Protein AF-A0ABD4U7B6-F1 (afdb_monomer_lite)

Secondary structure (DSSP, 8-state):
-EEEETTEEEEE-------SS-HHHHHTT------STTSPPPGGGGGTT-

Radius of gyration: 17.9 Å; chains: 1; bounding box: 35×34×31 Å

Structure (mmCIF, N/CA/C/O backbone):
data_AF-A0ABD4U7B6-F1
#
_entry.id   AF-A0ABD4U7B6-F1
#
loop_
_atom_site.group_PDB
_atom_site.id
_atom_site.type_symbol
_atom_site.label_atom_id
_atom_site.label_alt_id
_atom_site.label_comp_id
_atom_site.label_asym_id
_atom_site.label_entity_id
_atom_site.label_seq_id
_atom_site.pdbx_PDB_ins_code
_atom_site.Cartn_x
_atom_site.Cartn_y
_atom_site.Cartn_z
_atom_site.occupancy
_atom_site.B_iso_or_equiv
_atom_site.auth_seq_id
_atom_site.auth_comp_id
_atom_site.auth_asym_id
_atom_site.auth_atom_id
_atom_site.pdbx_PDB_model_num
ATOM 1 N N . MET A 1 1 ? -13.856 2.361 16.247 1.00 94.69 1 MET A N 1
ATOM 2 C CA . MET A 1 1 ? -13.289 3.634 16.747 1.00 94.69 1 MET A CA 1
ATOM 3 C C . MET A 1 1 ? -13.145 4.571 15.565 1.00 94.69 1 MET A C 1
ATOM 5 O O . MET A 1 1 ? -12.663 4.119 14.535 1.00 94.69 1 MET A O 1
ATOM 9 N N . ILE A 1 2 ? -13.581 5.823 15.687 1.00 95.44 2 ILE A N 1
ATOM 10 C CA . ILE A 1 2 ? -13.434 6.830 14.627 1.00 95.44 2 ILE A CA 1
ATOM 11 C C . ILE A 1 2 ? -12.275 7.746 15.004 1.00 95.44 2 ILE A C 1
ATOM 13 O O . ILE A 1 2 ? -12.253 8.281 16.109 1.00 95.44 2 ILE A O 1
ATOM 17 N N . VAL A 1 3 ? -11.316 7.891 14.097 1.00 96.00 3 VAL A N 1
ATOM 18 C CA . VAL A 1 3 ? -10.218 8.850 14.199 1.00 96.00 3 VAL A CA 1
ATOM 19 C C . VAL A 1 3 ? -10.601 10.069 13.372 1.00 96.00 3 VAL A C 1
ATOM 21 O O . VAL A 1 3 ? -10.950 9.957 12.191 1.00 96.00 3 VAL A O 1
ATOM 24 N N . THR A 1 4 ? -10.563 11.231 14.012 1.00 96.06 4 THR A N 1
ATOM 25 C CA . THR A 1 4 ? -10.918 12.507 13.395 1.00 96.06 4 THR A CA 1
ATOM 26 C C . THR A 1 4 ? -9.688 13.369 13.184 1.00 96.06 4 THR A C 1
ATOM 28 O O . THR A 1 4 ? -8.869 13.479 14.095 1.00 96.06 4 THR A O 1
ATOM 31 N N . ASP A 1 5 ? -9.626 14.049 12.047 1.00 93.81 5 ASP A N 1
ATOM 32 C CA . ASP A 1 5 ? -8.728 15.175 11.819 1.00 93.81 5 ASP A CA 1
ATOM 33 C C . ASP A 1 5 ? -9.539 16.481 11.850 1.00 93.81 5 ASP A C 1
ATOM 35 O O . ASP A 1 5 ? -10.537 16.617 11.144 1.00 93.81 5 ASP A O 1
ATOM 39 N N . HI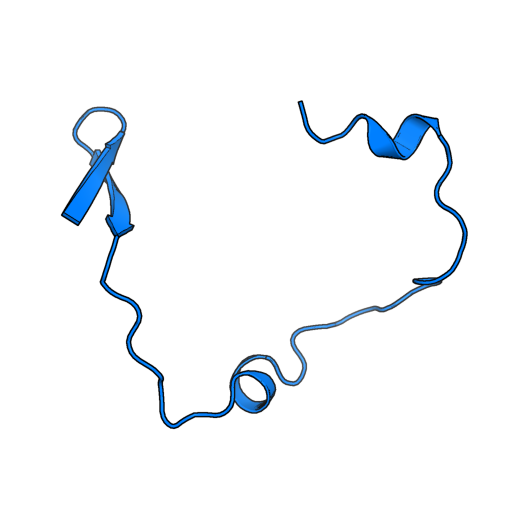S A 1 6 ? -9.181 17.419 12.730 1.00 94.69 6 HIS A N 1
ATOM 40 C CA . HIS A 1 6 ? -9.906 18.687 12.932 1.00 94.69 6 HIS A CA 1
ATOM 41 C C . HIS A 1 6 ? -11.439 18.550 13.092 1.00 94.69 6 HIS A C 1
ATOM 43 O O . HIS A 1 6 ? -12.217 19.322 12.530 1.00 94.69 6 HIS A O 1
ATOM 49 N N . GLY A 1 7 ? -11.893 17.544 13.847 1.00 92.88 7 GLY A N 1
ATOM 50 C CA . GLY A 1 7 ? -13.321 17.279 14.071 1.00 92.88 7 GLY A CA 1
ATOM 51 C C . GLY A 1 7 ? -14.045 16.639 12.880 1.00 92.88 7 GLY A C 1
ATOM 52 O O . GLY A 1 7 ? -15.239 16.358 12.975 1.00 92.88 7 GLY A O 1
ATOM 53 N N . LYS A 1 8 ? -13.336 16.361 11.778 1.00 94.69 8 LYS A N 1
ATOM 54 C CA . LYS A 1 8 ? -13.851 15.628 10.620 1.00 94.69 8 LYS A CA 1
ATOM 55 C C . LYS A 1 8 ? -13.439 14.158 10.720 1.00 94.69 8 LYS A C 1
ATOM 57 O O . LYS A 1 8 ? -12.264 13.883 10.945 1.00 94.69 8 LYS A O 1
ATOM 62 N N . PRO A 1 9 ? -14.363 13.198 10.577 1.00 94.44 9 PRO A N 1
ATOM 63 C CA . PRO A 1 9 ? -14.015 11.782 10.499 1.00 94.44 9 PRO A CA 1
ATOM 64 C C . PRO A 1 9 ? -13.108 11.500 9.296 1.00 94.44 9 PRO A C 1
ATOM 66 O O . PRO A 1 9 ? -13.500 11.778 8.165 1.00 94.44 9 PRO A O 1
ATOM 69 N N . THR A 1 10 ? -11.930 10.923 9.541 1.00 95.19 10 THR A N 1
ATOM 70 C CA . THR A 1 10 ? -10.935 10.651 8.484 1.00 95.19 10 THR A CA 1
ATOM 71 C C . THR A 1 10 ? -10.603 9.170 8.390 1.00 95.19 10 THR A C 1
ATOM 73 O O . THR A 1 10 ? -10.431 8.645 7.294 1.00 95.19 10 THR A O 1
ATOM 76 N N . PHE A 1 11 ? -10.567 8.469 9.524 1.00 95.81 11 PHE A N 1
ATOM 77 C CA . PHE A 1 11 ? -10.313 7.033 9.552 1.00 95.81 11 PHE A CA 1
ATOM 78 C C . PHE A 1 11 ? -11.268 6.307 10.486 1.00 95.81 11 PHE A C 1
ATOM 80 O O . PHE A 1 11 ? -11.662 6.807 11.540 1.00 95.81 11 PHE A O 1
ATOM 87 N N . GLU A 1 12 ? -11.591 5.073 10.122 1.00 95.75 12 GLU A N 1
ATOM 88 C CA . GLU A 1 12 ? -12.308 4.148 10.982 1.00 95.75 12 GLU A CA 1
ATOM 89 C C . GLU A 1 12 ? -11.424 2.937 11.281 1.00 95.75 12 GLU A C 1
ATOM 9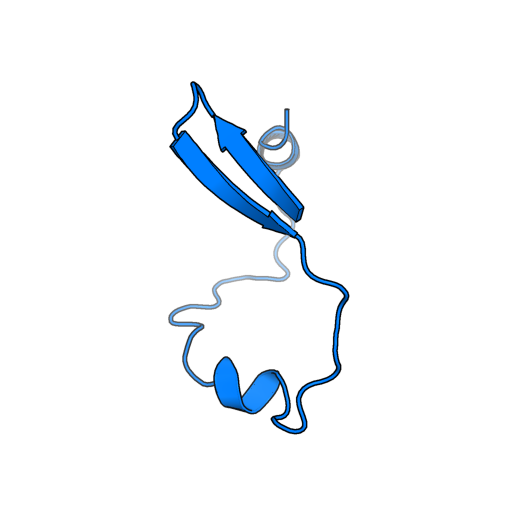1 O O . GLU A 1 12 ? -10.959 2.239 10.383 1.00 95.75 12 GLU A O 1
ATOM 96 N N . ILE A 1 13 ? -11.232 2.664 12.568 1.00 93.94 13 ILE A N 1
ATOM 97 C CA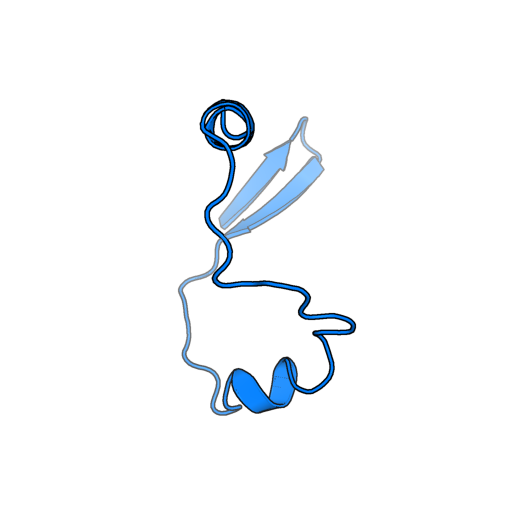 . ILE A 1 13 ? -10.555 1.465 13.050 1.00 93.94 13 ILE A CA 1
ATOM 98 C C . ILE A 1 13 ? -11.624 0.470 13.495 1.00 93.94 13 ILE A C 1
ATOM 100 O O . ILE A 1 13 ? -12.387 0.728 14.439 1.00 93.94 13 ILE A O 1
ATOM 104 N N . ARG A 1 14 ? -11.662 -0.681 12.818 1.00 93.31 14 ARG A N 1
ATOM 105 C CA . ARG A 1 14 ? -12.516 -1.827 13.147 1.00 93.31 14 ARG A CA 1
ATOM 106 C C . ARG A 1 14 ? -11.659 -3.046 13.479 1.00 93.31 14 ARG A C 1
ATOM 108 O O . ARG A 1 14 ? -10.629 -3.237 12.836 1.00 93.31 14 ARG A O 1
ATOM 115 N N . PRO A 1 15 ? -12.085 -3.894 14.433 1.00 92.81 15 PRO A N 1
ATOM 116 C CA . PRO A 1 15 ? -11.481 -5.207 14.610 1.00 92.81 15 PRO A CA 1
ATOM 117 C C . PRO A 1 15 ? -11.474 -5.965 13.284 1.00 92.81 15 PRO A C 1
ATOM 119 O O . PRO A 1 15 ? -12.499 -6.023 12.599 1.00 92.81 15 PRO A O 1
ATOM 122 N N . TYR A 1 16 ? -10.327 -6.548 12.939 1.00 85.75 16 TYR A N 1
ATOM 123 C CA . TYR A 1 16 ? -10.217 -7.373 11.747 1.00 85.75 16 TYR A CA 1
ATOM 124 C C . TYR A 1 16 ? -11.164 -8.571 11.860 1.00 85.75 16 TYR A C 1
ATOM 126 O O . TYR A 1 16 ? -11.172 -9.300 12.853 1.00 85.75 16 TYR A O 1
ATOM 134 N N . ARG A 1 17 ? -11.980 -8.764 10.828 1.00 86.06 17 ARG A N 1
ATOM 135 C CA . ARG A 1 17 ? -12.837 -9.934 10.652 1.00 86.06 17 ARG A CA 1
ATOM 136 C C . ARG A 1 17 ? -12.417 -10.559 9.333 1.00 86.06 17 ARG A C 1
ATOM 138 O O . ARG A 1 17 ? -12.434 -9.869 8.314 1.00 86.06 17 ARG A O 1
ATOM 145 N N . SER A 1 18 ? -12.027 -11.832 9.360 1.00 79.75 18 SER A N 1
ATOM 146 C CA . SER A 1 18 ? -11.761 -12.567 8.124 1.00 79.75 18 SER A CA 1
ATOM 147 C C . SER A 1 18 ? -13.009 -12.506 7.246 1.00 79.75 18 SER A C 1
ATOM 149 O O . SER A 1 18 ? -14.107 -12.810 7.715 1.00 79.75 18 SER A O 1
ATOM 151 N N . ARG A 1 19 ? -12.854 -12.064 6.000 1.00 72.44 19 ARG A N 1
ATOM 152 C CA . ARG A 1 19 ? -13.922 -12.101 5.002 1.00 72.44 19 ARG A CA 1
ATOM 153 C C . ARG A 1 19 ? -13.808 -13.437 4.272 1.00 72.44 19 ARG A C 1
ATOM 155 O O . ARG A 1 19 ? -12.702 -13.852 3.953 1.00 72.44 19 ARG A O 1
ATOM 162 N N . GLU A 1 20 ? -14.930 -14.102 4.004 1.00 70.12 20 GLU A N 1
ATOM 163 C CA . GLU A 1 20 ? -14.932 -15.371 3.250 1.00 70.12 20 GLU A CA 1
ATOM 164 C C . GLU A 1 20 ? -14.412 -15.201 1.814 1.00 70.12 20 GLU A C 1
ATOM 166 O O . GLU A 1 20 ? -13.928 -16.152 1.210 1.00 70.12 20 GLU A O 1
ATOM 171 N N . ALA A 1 21 ? -14.457 -13.978 1.275 1.00 73.62 21 ALA A N 1
ATOM 172 C CA . ALA A 1 21 ? -13.862 -13.661 -0.014 1.00 73.62 21 ALA A CA 1
ATOM 173 C C . ALA A 1 21 ? -12.329 -13.684 0.073 1.00 73.62 21 ALA A C 1
ATOM 175 O O . ALA A 1 21 ? -11.732 -12.888 0.805 1.00 73.62 21 ALA A O 1
ATOM 176 N N . HIS A 1 22 ? -11.696 -14.547 -0.721 1.00 80.81 22 HIS A N 1
ATOM 177 C CA . HIS A 1 22 ? -10.245 -14.596 -0.839 1.00 80.81 22 HIS A CA 1
ATOM 178 C C . HIS A 1 22 ? -9.715 -13.237 -1.315 1.00 80.81 22 HIS A C 1
ATOM 180 O O . HIS A 1 22 ? -10.154 -12.711 -2.338 1.00 80.81 22 HIS A O 1
ATOM 186 N N . SER A 1 23 ? -8.749 -12.658 -0.592 1.00 81.00 23 SER A N 1
ATOM 187 C CA . SER A 1 23 ? -8.176 -11.335 -0.901 1.00 81.00 23 SER A CA 1
ATOM 188 C C . SER A 1 23 ? -7.702 -11.205 -2.354 1.00 81.00 23 SER A C 1
ATOM 190 O O . SER A 1 23 ? -7.781 -10.124 -2.932 1.00 81.00 23 SER A O 1
ATOM 192 N N . VAL A 1 24 ? -7.257 -12.315 -2.957 1.00 83.31 24 VAL A N 1
ATOM 193 C CA . VAL A 1 24 ? -6.813 -12.364 -4.355 1.00 83.31 24 VAL A CA 1
ATOM 194 C C . VAL A 1 24 ? -7.947 -12.097 -5.344 1.00 83.31 24 VAL A C 1
ATOM 196 O O . VAL A 1 24 ? -7.703 -11.492 -6.380 1.00 83.31 24 VAL A O 1
ATOM 199 N N . ASP A 1 25 ? -9.179 -12.504 -5.030 1.00 87.44 25 ASP A N 1
ATOM 200 C CA . ASP A 1 25 ? -10.321 -12.324 -5.928 1.00 87.44 25 ASP A CA 1
ATOM 201 C C . ASP A 1 25 ? -10.775 -10.867 -5.958 1.00 87.44 25 ASP A C 1
ATOM 203 O O . ASP A 1 25 ? -11.127 -10.351 -7.013 1.00 87.44 25 ASP A O 1
ATOM 207 N N . ILE A 1 26 ? -10.680 -10.173 -4.822 1.00 86.69 26 ILE A N 1
ATOM 208 C CA . ILE A 1 26 ? -10.971 -8.735 -4.719 1.00 86.69 26 ILE A CA 1
ATOM 209 C C . ILE A 1 26 ? -9.932 -7.898 -5.469 1.00 86.69 26 ILE A C 1
ATOM 211 O O . ILE A 1 26 ? -10.271 -6.889 -6.078 1.00 86.69 26 ILE A O 1
ATOM 215 N N . LEU A 1 27 ? -8.660 -8.290 -5.394 1.00 88.81 27 LEU A N 1
ATOM 216 C CA . LEU A 1 27 ? -7.545 -7.526 -5.958 1.00 88.81 27 LEU A CA 1
ATOM 217 C C . LEU A 1 27 ? -7.186 -7.959 -7.385 1.00 88.81 27 LEU A C 1
ATOM 219 O O . LEU A 1 27 ? -6.266 -7.393 -7.986 1.00 88.81 27 LEU A O 1
ATOM 223 N N . ARG A 1 28 ? -7.885 -8.950 -7.947 1.00 89.50 28 ARG A N 1
ATOM 224 C CA . ARG A 1 28 ? -7.613 -9.474 -9.286 1.00 89.50 28 ARG A CA 1
ATOM 225 C C . ARG A 1 28 ? -7.745 -8.360 -10.324 1.00 89.50 28 ARG A C 1
ATOM 227 O O . ARG A 1 28 ? -8.786 -7.725 -10.435 1.00 89.50 28 ARG A O 1
ATOM 234 N N . GLY A 1 29 ? -6.681 -8.136 -11.093 1.00 89.06 29 GLY A N 1
ATOM 235 C CA . GLY A 1 29 ? -6.644 -7.099 -12.130 1.00 89.06 29 GLY A CA 1
ATOM 236 C C . GLY A 1 29 ? -6.388 -5.676 -11.623 1.00 89.06 29 GLY A C 1
ATOM 237 O O . GLY A 1 29 ? -6.422 -4.751 -12.422 1.00 89.06 29 GLY A O 1
ATOM 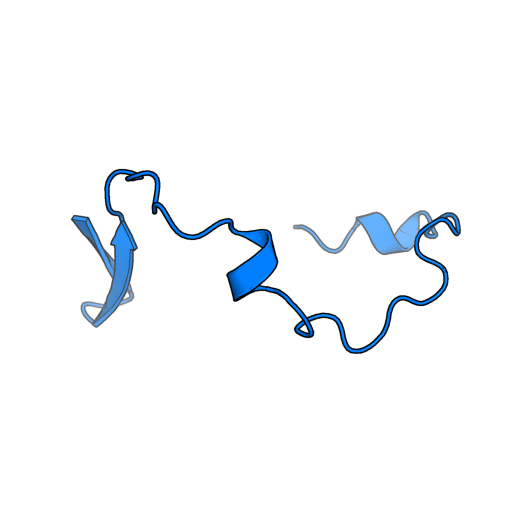238 N N . SER A 1 30 ? -6.099 -5.480 -10.329 1.00 93.62 30 SER A N 1
ATOM 239 C CA . SER A 1 30 ? -5.710 -4.161 -9.796 1.00 93.62 30 SER A CA 1
ATOM 240 C C . SER A 1 30 ? -4.292 -3.735 -10.201 1.00 93.62 30 SER A C 1
ATOM 242 O O . SER A 1 30 ? -3.996 -2.544 -10.283 1.00 93.62 30 SER A O 1
ATOM 244 N N . VAL A 1 31 ? -3.411 -4.699 -10.482 1.00 91.00 31 VAL A N 1
ATOM 245 C CA . VAL A 1 31 ? -2.049 -4.438 -10.955 1.00 91.00 31 VAL A CA 1
ATOM 246 C C . VAL A 1 31 ? -2.083 -4.203 -12.461 1.00 91.00 31 VAL A C 1
ATOM 248 O O . VAL A 1 31 ? -2.255 -5.138 -13.238 1.00 91.00 31 VAL A O 1
ATOM 251 N N . MET A 1 32 ? -1.903 -2.945 -12.866 1.00 89.75 32 MET A N 1
ATOM 252 C CA . MET A 1 32 ? -1.888 -2.550 -14.280 1.00 89.75 32 MET A CA 1
ATOM 253 C C . MET A 1 32 ? -0.518 -2.739 -14.938 1.00 89.75 32 MET A C 1
ATOM 255 O O . MET A 1 32 ? -0.440 -2.948 -16.147 1.00 89.75 32 MET A O 1
ATOM 259 N N . ARG A 1 33 ? 0.562 -2.634 -14.155 1.00 89.06 33 ARG A N 1
ATOM 260 C CA . ARG A 1 33 ? 1.957 -2.766 -14.598 1.00 89.06 33 ARG A CA 1
ATOM 261 C C . ARG A 1 33 ? 2.802 -3.358 -13.476 1.00 89.06 33 ARG A C 1
ATOM 263 O O . ARG A 1 33 ? 2.565 -3.048 -12.310 1.00 89.06 33 ARG A O 1
ATOM 270 N N . TYR A 1 34 ? 3.769 -4.195 -13.836 1.00 87.19 34 TYR A N 1
ATOM 271 C CA . TYR A 1 34 ? 4.678 -4.849 -12.896 1.00 87.19 34 TYR A CA 1
ATOM 272 C C . TYR A 1 34 ? 6.064 -4.948 -13.531 1.00 87.19 34 TYR A C 1
ATOM 274 O O . TYR A 1 34 ? 6.482 -5.998 -14.016 1.00 87.19 34 TYR A O 1
ATOM 282 N N . ASP A 1 35 ? 6.726 -3.798 -13.599 1.00 89.44 35 ASP A N 1
ATOM 283 C CA . ASP A 1 35 ? 7.968 -3.626 -14.341 1.00 89.44 35 ASP A CA 1
ATOM 284 C C . ASP A 1 35 ? 9.160 -3.804 -13.394 1.00 89.44 35 ASP A C 1
ATOM 286 O O . ASP A 1 35 ? 9.192 -3.200 -12.324 1.00 89.44 35 ASP A O 1
ATOM 290 N N . ASN A 1 36 ? 10.119 -4.646 -13.793 1.00 88.62 36 ASN A N 1
ATOM 291 C CA . ASN A 1 36 ? 11.400 -4.873 -13.113 1.00 88.62 36 ASN A CA 1
ATOM 292 C C . ASN A 1 36 ? 11.337 -4.957 -11.569 1.00 88.62 36 ASN A C 1
ATOM 294 O O . ASN A 1 36 ? 12.131 -4.333 -10.868 1.00 88.62 36 ASN A O 1
ATOM 298 N N . PRO A 1 37 ? 10.424 -5.758 -10.996 1.00 84.44 37 PRO A N 1
ATOM 299 C CA . PRO A 1 37 ? 10.151 -5.758 -9.556 1.00 84.44 37 PRO A CA 1
ATOM 300 C C . PRO A 1 37 ? 11.279 -6.355 -8.704 1.00 84.44 37 PRO A C 1
ATOM 302 O O . PRO A 1 37 ? 11.230 -6.284 -7.478 1.00 84.44 37 PRO A O 1
ATOM 305 N N . LEU A 1 38 ? 12.244 -7.007 -9.353 1.00 87.81 38 LEU A N 1
ATOM 306 C CA . LEU A 1 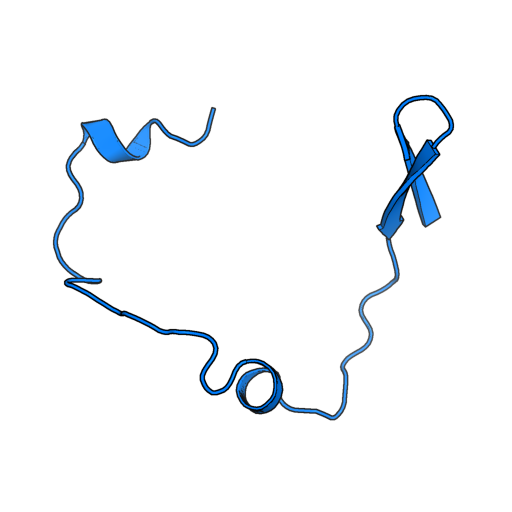38 ? 13.396 -7.646 -8.724 1.00 87.81 38 LEU A CA 1
ATOM 307 C C . LEU A 1 38 ? 14.699 -6.899 -9.017 1.00 87.81 38 LEU A C 1
ATOM 309 O O . LEU A 1 38 ? 15.748 -7.323 -8.529 1.00 87.81 38 LEU A O 1
ATOM 313 N N . ASP A 1 39 ? 14.651 -5.825 -9.810 1.00 90.88 39 ASP A N 1
ATOM 314 C CA . ASP A 1 39 ? 15.834 -5.011 -10.039 1.00 90.88 39 ASP A CA 1
ATOM 315 C C . ASP A 1 39 ? 16.230 -4.336 -8.718 1.00 90.88 39 ASP A C 1
ATOM 317 O O . ASP A 1 39 ? 15.365 -3.893 -7.951 1.00 90.88 39 ASP A O 1
ATOM 321 N N . PRO A 1 40 ? 17.534 -4.269 -8.410 1.00 84.06 40 PRO A N 1
ATOM 322 C CA . PRO A 1 40 ? 17.995 -3.590 -7.215 1.00 84.06 40 PRO A CA 1
ATOM 323 C C . PRO A 1 40 ? 17.639 -2.106 -7.311 1.00 84.06 40 PRO A C 1
ATOM 325 O O . PRO A 1 40 ? 18.044 -1.421 -8.250 1.00 84.06 40 PRO A O 1
ATOM 328 N N . ILE A 1 41 ? 16.901 -1.605 -6.322 1.00 81.56 41 ILE A N 1
ATOM 329 C CA . ILE A 1 41 ? 16.655 -0.168 -6.189 1.00 81.56 41 ILE A CA 1
ATOM 330 C C . ILE A 1 41 ? 17.940 0.544 -5.759 1.00 81.56 41 ILE A C 1
ATOM 332 O O . ILE A 1 41 ? 18.758 -0.026 -5.022 1.00 81.56 41 ILE A O 1
ATOM 336 N N . ALA A 1 42 ? 18.140 1.778 -6.228 1.00 82.75 42 ALA A N 1
ATOM 337 C CA . ALA A 1 42 ? 19.312 2.555 -5.852 1.00 82.75 42 ALA A CA 1
ATOM 338 C C . ALA A 1 42 ? 19.251 2.901 -4.356 1.00 82.75 42 ALA A C 1
ATOM 340 O O . ALA A 1 42 ? 18.187 2.897 -3.732 1.00 82.75 42 ALA A O 1
ATOM 341 N N . LYS A 1 43 ? 20.403 3.193 -3.747 1.00 72.31 43 LYS A N 1
ATOM 342 C CA . LYS A 1 43 ? 20.477 3.490 -2.308 1.00 72.31 43 LYS A CA 1
ATOM 343 C C . LYS A 1 43 ? 19.639 4.723 -1.953 1.00 72.31 43 LYS A C 1
ATOM 345 O O . LYS A 1 43 ? 19.061 4.789 -0.875 1.00 72.31 43 LYS A O 1
ATOM 350 N N . GLU A 1 44 ? 19.568 5.667 -2.878 1.00 74.12 44 GLU A N 1
ATOM 351 C CA . GLU A 1 44 ? 18.881 6.946 -2.766 1.00 74.12 44 GLU A CA 1
ATOM 352 C C . GLU A 1 44 ? 17.347 6.797 -2.786 1.00 74.12 44 GLU A C 1
ATOM 354 O O . GLU A 1 44 ? 16.652 7.634 -2.215 1.00 74.12 44 GLU A O 1
ATOM 359 N N . ASP A 1 45 ? 16.815 5.710 -3.359 1.00 74.69 45 ASP A N 1
ATOM 360 C CA . ASP A 1 45 ? 15.367 5.459 -3.456 1.00 74.69 45 ASP A CA 1
ATOM 361 C C . ASP A 1 45 ? 14.756 4.973 -2.125 1.00 74.69 45 ASP A C 1
ATOM 363 O O . ASP A 1 45 ? 13.549 5.104 -1.891 1.00 74.69 45 ASP A O 1
ATOM 367 N N . TRP A 1 46 ? 15.591 4.453 -1.216 1.00 71.38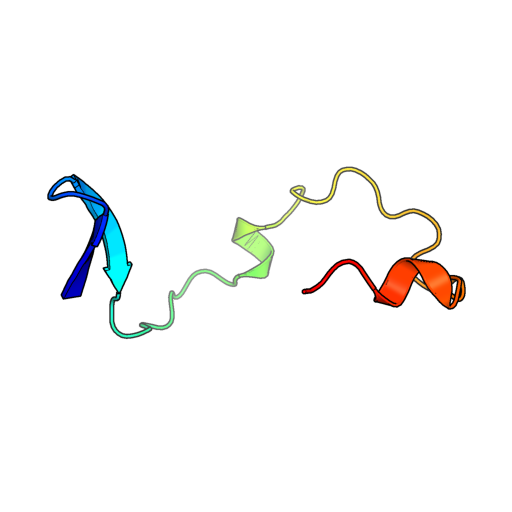 46 TRP A N 1
ATOM 368 C CA . TRP A 1 46 ? 15.173 3.983 0.111 1.00 71.38 46 TRP A CA 1
ATOM 369 C C . TRP A 1 46 ? 14.715 5.113 1.047 1.00 71.38 46 TRP A C 1
ATOM 371 O O . TRP A 1 46 ? 13.966 4.855 1.988 1.00 71.38 46 TRP A O 1
ATOM 381 N N . GLU A 1 47 ? 15.121 6.361 0.802 1.00 68.31 47 GLU A N 1
ATOM 382 C CA . GLU A 1 47 ? 14.889 7.494 1.717 1.00 68.31 47 GLU A CA 1
ATOM 383 C C . GLU A 1 47 ? 13.453 8.067 1.650 1.00 68.31 47 GLU A C 1
ATOM 385 O O . GLU A 1 47 ? 13.106 8.993 2.381 1.00 68.31 47 GLU A O 1
ATOM 390 N N . THR A 1 48 ? 12.570 7.496 0.823 1.00 58.72 48 THR A N 1
ATOM 391 C CA . THR A 1 48 ? 11.200 8.000 0.581 1.00 58.72 48 THR A CA 1
ATOM 392 C C . THR A 1 48 ? 10.188 7.671 1.701 1.00 58.72 48 THR A C 1
ATOM 394 O O . THR A 1 48 ? 8.981 7.722 1.485 1.00 58.72 48 THR A O 1
ATOM 397 N N . SER A 1 49 ? 10.631 7.300 2.908 1.00 52.69 49 SER A N 1
ATOM 398 C CA . SER A 1 49 ? 9.746 6.879 4.020 1.00 52.69 49 SER A CA 1
ATOM 399 C C . SER A 1 49 ? 9.971 7.633 5.336 1.00 52.69 49 SER A C 1
ATOM 401 O O . SER A 1 49 ? 9.862 7.030 6.406 1.00 52.69 49 SER A O 1
ATOM 403 N N . ARG A 1 50 ? 10.282 8.933 5.289 1.00 44.03 50 ARG A N 1
ATOM 404 C CA . ARG A 1 50 ? 10.438 9.751 6.501 1.00 44.03 50 ARG A CA 1
ATOM 405 C C . ARG A 1 50 ? 9.365 10.818 6.663 1.00 44.03 50 ARG A C 1
ATOM 407 O O . ARG A 1 50 ? 9.017 11.461 5.651 1.00 44.03 50 ARG A O 1
#

Organism: NCBI:txid95486

Foldseek 3Di:
DFDDDPNHGDDDDDPDDDDPDDPCVVCPPVPPDDPPVPPDDDPVVVVVPD

pLDDT: mean 84.61, std 11.44, range [44.03, 96.06]

Sequence (50 aa):
MIVTDHGKPTFEIRPYRSREAHSVDILRGSVMRYDNPLDPIAKEDWETSR